Protein AF-A0A6P0TZ87-F1 (afdb_monomer)

Foldseek 3Di:
DDDDCVVVVVVVVCVVVVVVVVVLVVQQVVLVVLLVVLVVQDDPLDLVSLLSSLVSLPVQDPPHHCVVVSLVSLQVSLVRLLVSLVVCVVVVNLVVSLVSLVSNDPPHPCVVVSVVVNVVSVVVVVVVVVD

Solvent-accessible surface area (backbone atoms only — not comparable to full-atom values): 6981 Å² total; per-residue (Å²): 137,87,82,76,73,62,67,60,59,52,50,50,55,48,63,63,45,52,60,53,54,51,50,50,51,52,47,29,54,51,42,51,52,49,47,50,54,26,59,70,60,49,44,87,90,40,40,68,31,35,45,55,22,35,59,51,31,63,68,48,43,91,92,43,53,60,25,73,58,28,53,51,49,41,45,53,35,31,42,46,18,37,49,46,11,52,52,32,39,76,70,70,36,46,71,62,10,42,62,24,27,72,57,33,47,80,99,36,87,43,26,64,65,30,53,56,52,42,56,52,45,54,51,54,54,54,54,63,75,75,108

Radius of gyration: 23.46 Å; Cα contacts (8 Å, |Δi|>4): 129; chains: 1; bounding box: 72×30×62 Å

Sequence (131 aa):
MNVRPIYQEAQLAIAEWQPQVTQKKANKGFNEALLKAAKEKIKPALASSYIEAINDARKVLPGEPKYEEAQKLITEWSNTIFRIAKLRAKNNNLSEAILAGELVPDGTPAYGAAQEALADWKKQQQTKKKN

Structure (mmCIF, N/CA/C/O backbone):
data_AF-A0A6P0TZ87-F1
#
_entry.id   AF-A0A6P0TZ87-F1
#
loop_
_atom_site.group_PDB
_atom_site.id
_atom_site.type_symbol
_atom_site.label_atom_id
_atom_site.label_alt_id
_atom_site.label_comp_id
_atom_site.label_asym_id
_atom_site.label_entity_id
_atom_site.label_seq_id
_atom_site.pdbx_PDB_ins_code
_atom_site.Cartn_x
_atom_site.Cartn_y
_atom_site.Cartn_z
_atom_site.occupancy
_atom_site.B_iso_or_equiv
_atom_site.auth_seq_id
_atom_site.auth_comp_id
_atom_site.auth_asym_id
_atom_site.auth_atom_id
_atom_site.pdbx_PDB_model_num
ATOM 1 N N . MET A 1 1 ? -53.929 18.472 33.037 1.00 38.41 1 MET A N 1
ATOM 2 C CA . MET A 1 1 ? -52.640 18.841 32.410 1.00 38.41 1 MET A CA 1
ATOM 3 C C . MET A 1 1 ? -51.802 17.582 32.306 1.00 38.41 1 MET A C 1
ATOM 5 O O . MET A 1 1 ? -51.559 16.952 33.322 1.00 38.41 1 MET A O 1
ATOM 9 N N . ASN A 1 2 ? -51.490 17.158 31.084 1.00 43.53 2 ASN A N 1
ATOM 10 C CA . ASN A 1 2 ? -50.922 15.846 30.779 1.00 43.53 2 ASN A CA 1
ATOM 11 C C . ASN A 1 2 ? -49.399 15.998 30.608 1.00 43.53 2 ASN A C 1
ATOM 13 O O . ASN A 1 2 ? -48.944 16.521 29.590 1.00 43.53 2 ASN A O 1
ATOM 17 N N . VAL A 1 3 ? -48.623 15.637 31.633 1.00 51.94 3 VAL A N 1
ATOM 18 C CA . VAL A 1 3 ? -47.150 15.709 31.628 1.00 51.94 3 VAL A CA 1
ATOM 19 C C . VAL A 1 3 ? -46.617 14.458 30.931 1.00 51.94 3 VAL A C 1
ATOM 21 O O . VAL A 1 3 ? -46.734 13.353 31.450 1.00 51.94 3 VAL A O 1
ATOM 24 N N . ARG A 1 4 ? -46.105 14.620 29.707 1.00 56.19 4 ARG A N 1
ATOM 25 C CA . ARG A 1 4 ? -45.598 13.521 28.870 1.00 56.19 4 ARG A CA 1
ATOM 26 C C . ARG A 1 4 ? -44.334 12.893 29.499 1.00 56.19 4 ARG A C 1
ATOM 28 O O . ARG A 1 4 ? -43.492 13.643 29.991 1.00 56.19 4 ARG A O 1
ATOM 35 N N . PRO A 1 5 ? -44.160 11.558 29.480 1.00 55.69 5 PRO A N 1
ATOM 36 C CA . PRO A 1 5 ? -43.085 10.856 30.187 1.00 55.69 5 PRO A CA 1
ATOM 37 C C . PRO A 1 5 ? -41.770 10.838 29.381 1.00 55.69 5 PRO A C 1
ATOM 39 O O . PRO A 1 5 ? -41.299 9.795 28.947 1.00 55.69 5 PRO A O 1
ATOM 42 N N . ILE A 1 6 ? -41.129 11.997 29.212 1.00 61.97 6 ILE A N 1
ATOM 43 C CA . ILE A 1 6 ? -39.883 12.145 28.418 1.00 61.97 6 ILE A CA 1
ATOM 44 C C . ILE A 1 6 ? -38.674 11.437 29.081 1.00 61.97 6 ILE A C 1
ATOM 46 O O . ILE A 1 6 ? -37.656 11.158 28.450 1.00 61.97 6 ILE A O 1
ATOM 50 N N . TYR A 1 7 ? -38.773 11.117 30.376 1.00 59.81 7 TYR A N 1
ATOM 51 C CA . TYR A 1 7 ? -37.687 10.514 31.156 1.00 59.81 7 TYR A CA 1
ATOM 52 C C . TYR A 1 7 ? -37.412 9.047 30.785 1.00 59.81 7 TYR A C 1
ATOM 54 O O . TYR A 1 7 ? -36.266 8.605 30.857 1.00 59.81 7 TYR A O 1
ATOM 62 N N . GLN A 1 8 ? -38.436 8.291 30.376 1.00 62.28 8 GLN A N 1
ATOM 63 C CA . GLN A 1 8 ? -38.278 6.893 29.955 1.00 62.28 8 GLN A CA 1
ATOM 64 C C . GLN A 1 8 ? -37.669 6.801 28.550 1.00 62.28 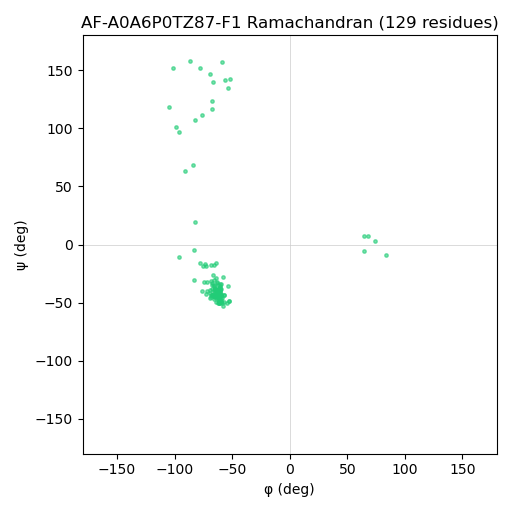8 GLN A C 1
ATOM 66 O O . GLN A 1 8 ? -36.762 6.004 28.324 1.00 62.28 8 GLN A O 1
ATOM 71 N N . GLU A 1 9 ? -38.094 7.678 27.638 1.00 65.81 9 GLU A N 1
ATOM 72 C CA . GLU A 1 9 ? -37.556 7.785 26.275 1.00 65.81 9 GLU A CA 1
ATOM 73 C C . GLU A 1 9 ? -36.067 8.178 26.284 1.00 65.81 9 GLU A C 1
ATOM 75 O O . GLU A 1 9 ? -35.257 7.582 25.574 1.00 65.81 9 GLU A O 1
ATOM 80 N N . ALA A 1 10 ? -35.673 9.114 27.155 1.00 68.94 10 ALA A N 1
ATOM 81 C CA . ALA A 1 10 ? -34.273 9.509 27.313 1.00 68.94 10 ALA A CA 1
ATOM 82 C C . ALA A 1 10 ? -33.386 8.378 27.869 1.00 68.94 10 ALA A C 1
ATOM 84 O O . ALA A 1 10 ? -32.252 8.202 27.422 1.00 68.94 10 ALA A O 1
ATOM 85 N N . GLN A 1 11 ? -33.887 7.588 28.826 1.00 68.00 11 GLN A N 1
ATOM 86 C CA . GLN A 1 11 ? -33.140 6.460 29.398 1.00 68.00 11 GLN A CA 1
ATOM 87 C C . GLN A 1 11 ? -32.928 5.323 28.393 1.00 68.00 11 GLN A C 1
ATOM 89 O O . GLN A 1 11 ? -31.837 4.753 28.354 1.00 68.00 11 GLN A O 1
ATOM 94 N N . LEU A 1 12 ? -33.929 5.031 27.557 1.00 71.75 12 LEU A N 1
ATOM 95 C CA . LEU A 1 12 ? -33.814 4.047 26.477 1.00 71.75 12 LEU A CA 1
ATOM 96 C C . LEU A 1 12 ? -32.771 4.485 25.441 1.00 71.75 12 LEU A C 1
ATOM 98 O O . LEU A 1 12 ? -31.881 3.709 25.105 1.00 71.75 12 LEU A O 1
ATOM 102 N N . ALA A 1 13 ? -32.794 5.756 25.028 1.00 73.25 13 ALA A N 1
ATOM 103 C CA . ALA A 1 13 ? -31.811 6.297 24.090 1.00 73.25 13 ALA A CA 1
ATOM 104 C C . ALA A 1 13 ? -30.367 6.224 24.627 1.00 73.25 13 ALA A C 1
ATOM 106 O O . ALA A 1 13 ? -29.439 5.900 23.884 1.00 73.25 13 ALA A O 1
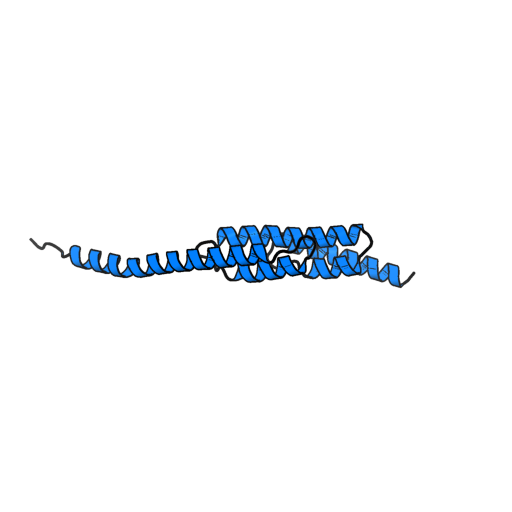ATOM 107 N N . ILE A 1 14 ? -30.161 6.483 25.926 1.00 69.81 14 ILE A N 1
ATOM 108 C CA . ILE A 1 14 ? -28.845 6.333 26.565 1.00 69.81 14 ILE A CA 1
ATOM 109 C C . ILE A 1 14 ? -28.432 4.855 26.580 1.00 69.81 14 ILE A C 1
ATOM 111 O O . ILE A 1 14 ? -27.308 4.544 26.186 1.00 69.81 14 ILE A O 1
ATOM 115 N N . ALA A 1 15 ? -29.322 3.944 26.982 1.00 72.69 15 ALA A N 1
ATOM 116 C CA . ALA A 1 15 ? -29.041 2.508 27.022 1.00 72.69 15 ALA A CA 1
ATOM 117 C C . ALA A 1 15 ? -28.699 1.927 25.637 1.00 72.69 15 ALA A C 1
ATOM 119 O O . ALA A 1 15 ? -27.830 1.063 25.545 1.00 72.69 15 ALA A O 1
ATOM 120 N N . GLU A 1 16 ? -29.306 2.436 24.562 1.00 71.75 16 GLU A N 1
ATOM 121 C CA . GLU A 1 16 ? -29.009 2.031 23.181 1.00 71.75 16 GLU A CA 1
ATOM 122 C C . GLU A 1 16 ? -27.680 2.592 22.650 1.00 71.75 16 GLU A C 1
ATOM 124 O O . GLU A 1 16 ? -26.995 1.933 21.860 1.00 71.75 16 GLU A O 1
ATOM 129 N N . TRP A 1 17 ? -27.270 3.788 23.086 1.00 75.12 17 TRP A N 1
ATOM 130 C CA . TRP A 1 17 ? -26.011 4.406 22.650 1.00 75.12 17 TRP A CA 1
ATOM 131 C C . TRP A 1 17 ? -24.776 3.924 23.430 1.00 75.12 17 TRP A C 1
ATOM 133 O O . TRP A 1 17 ? -23.687 3.845 22.858 1.00 75.12 17 TRP A O 1
ATOM 143 N N . GLN A 1 18 ? -24.910 3.559 24.710 1.00 75.94 18 GLN A N 1
ATOM 144 C CA . GLN A 1 18 ? -23.810 3.035 25.543 1.00 75.94 18 GLN A CA 1
ATOM 145 C C . GLN A 1 18 ? -23.042 1.842 24.925 1.00 75.94 18 GLN A C 1
ATOM 147 O O . GLN A 1 18 ? -21.801 1.895 24.874 1.00 75.94 18 GLN A O 1
ATOM 152 N N . PRO A 1 19 ? -23.701 0.782 24.406 1.00 77.75 19 PRO A N 1
ATOM 153 C CA . PRO A 1 19 ? -22.998 -0.323 23.763 1.00 77.75 19 PRO A CA 1
ATOM 154 C C . PRO A 1 19 ? -22.309 0.125 22.472 1.00 77.75 19 PRO A C 1
ATOM 156 O O . PRO A 1 19 ? -21.187 -0.302 22.215 1.00 77.75 19 PRO A O 1
ATOM 159 N N . GLN A 1 20 ? -22.905 1.042 21.702 1.00 70.56 20 GLN A N 1
ATOM 160 C CA . GLN A 1 20 ? -22.301 1.562 20.470 1.00 70.56 20 GLN A CA 1
ATOM 161 C C . GLN A 1 20 ? -21.013 2.345 20.749 1.00 70.56 20 GLN A C 1
ATOM 163 O O . GLN A 1 20 ? -20.032 2.209 20.019 1.00 70.56 20 GLN A O 1
ATOM 168 N N . VAL A 1 21 ? -20.976 3.139 21.823 1.00 77.88 21 VAL A N 1
ATOM 169 C CA . VAL A 1 21 ? -19.769 3.875 22.234 1.00 77.88 21 VAL A CA 1
ATOM 170 C C . VAL A 1 21 ? -18.670 2.913 22.685 1.00 77.88 21 VAL A C 1
ATOM 172 O O . VAL A 1 21 ? -17.511 3.089 22.305 1.00 77.88 21 VAL A O 1
ATOM 175 N N . THR A 1 22 ? -19.016 1.884 23.461 1.00 77.75 22 THR A N 1
ATOM 176 C CA . THR A 1 22 ? -18.053 0.869 23.920 1.00 77.75 22 THR A CA 1
ATOM 177 C C . THR A 1 22 ? -17.505 0.051 22.753 1.00 77.75 22 THR A C 1
ATOM 179 O O . THR A 1 22 ? -16.290 -0.104 22.640 1.00 77.75 22 THR A O 1
ATOM 182 N N . GLN A 1 23 ? -18.370 -0.378 21.830 1.00 77.88 23 GLN A N 1
ATOM 183 C CA . GLN A 1 23 ? -17.968 -1.073 20.607 1.00 77.88 23 GLN A CA 1
ATOM 184 C C . GLN A 1 23 ? -17.075 -0.194 19.729 1.00 77.88 23 GLN A C 1
ATOM 186 O O . GLN A 1 23 ? -15.994 -0.621 19.343 1.00 77.88 23 GLN A O 1
ATOM 191 N N . LYS A 1 24 ? -17.435 1.074 19.487 1.00 79.19 24 LYS A N 1
ATOM 192 C CA . LYS A 1 24 ? -16.574 2.003 18.735 1.00 79.19 24 LYS A CA 1
ATOM 193 C C . LYS A 1 24 ? -15.214 2.208 19.405 1.00 79.19 24 LYS A C 1
ATOM 195 O O . LYS A 1 24 ? -14.207 2.291 18.710 1.00 79.19 24 LYS A O 1
ATOM 200 N N . LYS A 1 25 ? -15.142 2.278 20.738 1.00 80.06 25 LYS A N 1
ATOM 201 C CA . LYS A 1 25 ? -13.859 2.366 21.460 1.00 80.06 25 LYS A CA 1
ATOM 202 C C . LYS A 1 25 ? -13.029 1.089 21.311 1.00 80.06 25 LYS A C 1
ATOM 204 O O . LYS A 1 25 ? -11.833 1.192 21.050 1.00 80.06 25 LYS A O 1
ATOM 209 N N . ALA A 1 26 ? -13.651 -0.084 21.428 1.00 82.50 26 ALA A N 1
ATOM 210 C CA . ALA A 1 26 ? -12.987 -1.369 21.218 1.00 82.50 26 ALA A CA 1
ATOM 211 C C . ALA A 1 26 ? -12.469 -1.502 19.777 1.00 82.50 26 ALA A C 1
ATOM 213 O O . ALA A 1 26 ? -11.287 -1.777 19.580 1.00 82.50 26 ALA A O 1
ATOM 214 N N . ASN A 1 27 ? -13.304 -1.184 18.783 1.00 87.31 27 ASN A N 1
ATOM 215 C CA . ASN A 1 27 ? -12.932 -1.184 17.367 1.00 87.31 27 ASN A CA 1
ATOM 216 C C . ASN A 1 27 ? -11.798 -0.193 17.098 1.00 87.31 27 ASN A C 1
ATOM 218 O O . ASN A 1 27 ? -10.877 -0.502 16.355 1.00 87.31 27 ASN A O 1
ATOM 222 N N . LYS A 1 28 ? -11.800 0.978 17.750 1.00 90.50 28 LYS A N 1
ATOM 223 C CA . LYS A 1 28 ? -10.683 1.926 17.664 1.00 90.50 28 LYS A CA 1
ATOM 224 C C . LYS A 1 28 ? -9.379 1.323 18.174 1.00 90.50 28 LYS A C 1
ATOM 226 O O . LYS A 1 28 ? -8.390 1.404 17.458 1.00 90.50 28 LYS A O 1
ATOM 231 N N . GLY A 1 29 ? -9.371 0.732 19.368 1.00 90.56 29 GLY A N 1
ATOM 232 C CA . GLY A 1 29 ? -8.165 0.111 19.926 1.00 90.56 29 GLY A CA 1
ATOM 233 C C . GLY A 1 29 ? -7.667 -1.061 19.077 1.00 90.56 29 GLY A C 1
ATOM 234 O O . GLY A 1 29 ? -6.472 -1.173 18.813 1.00 90.56 29 GLY A O 1
ATOM 235 N N . PHE A 1 30 ? -8.590 -1.889 18.581 1.00 93.75 30 PHE A N 1
ATOM 236 C CA . PHE A 1 30 ? -8.279 -2.980 17.662 1.00 93.75 30 PHE A CA 1
ATOM 237 C C . PHE A 1 30 ? -7.674 -2.466 16.349 1.00 93.75 30 PHE A C 1
ATOM 239 O O . PHE A 1 30 ? -6.596 -2.909 15.958 1.00 93.75 30 PHE A O 1
ATOM 246 N N . ASN A 1 31 ? -8.308 -1.480 15.708 1.00 96.12 31 ASN A N 1
ATOM 247 C CA . ASN A 1 31 ? -7.829 -0.902 14.454 1.00 96.12 31 ASN A CA 1
ATOM 248 C C . ASN A 1 31 ? -6.486 -0.179 14.642 1.00 96.12 31 ASN A C 1
ATOM 250 O O . ASN A 1 31 ? -5.608 -0.282 13.791 1.00 96.12 31 ASN A O 1
ATOM 254 N N . GLU A 1 32 ? -6.268 0.500 15.773 1.00 95.31 32 GLU A N 1
ATOM 255 C CA . GLU A 1 32 ? -4.963 1.077 16.127 1.00 95.31 32 GLU A CA 1
ATOM 256 C C . GLU A 1 32 ? -3.871 0.007 16.234 1.00 95.31 32 GLU A C 1
ATOM 258 O O . GLU A 1 32 ? -2.799 0.164 15.644 1.00 95.31 32 GLU A O 1
ATOM 263 N N . ALA A 1 33 ? -4.142 -1.090 16.946 1.00 95.19 33 ALA A N 1
ATOM 264 C CA . ALA A 1 33 ? -3.203 -2.200 17.084 1.00 95.19 33 ALA A CA 1
ATOM 265 C C . ALA A 1 33 ? -2.917 -2.877 15.735 1.00 95.19 33 ALA A C 1
ATOM 267 O O . ALA A 1 33 ? -1.762 -3.176 15.431 1.00 95.19 33 ALA A O 1
ATOM 268 N N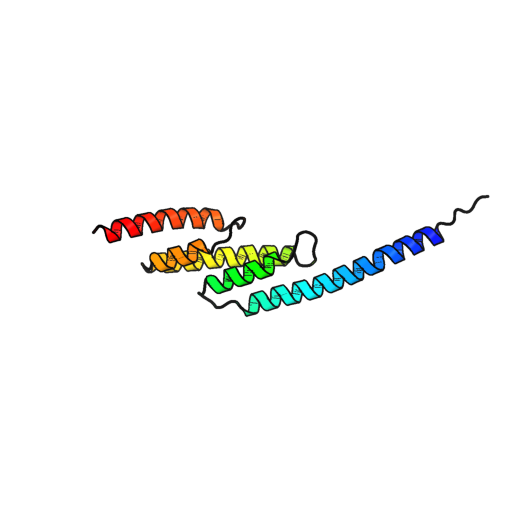 . LEU A 1 34 ? -3.945 -3.050 14.901 1.00 95.56 34 LEU A N 1
ATOM 269 C CA . LEU A 1 34 ? -3.822 -3.606 13.558 1.00 95.56 34 LEU A CA 1
ATOM 270 C C . LEU A 1 34 ? -2.923 -2.742 12.667 1.00 95.56 34 LEU A C 1
ATOM 272 O O . LEU A 1 34 ? -1.978 -3.255 12.069 1.00 95.56 34 LEU A O 1
ATOM 276 N N . LEU A 1 35 ? -3.164 -1.427 12.611 1.00 97.44 35 LEU A N 1
ATOM 277 C CA . LEU A 1 35 ? -2.342 -0.509 11.816 1.00 97.44 35 LEU A CA 1
ATOM 278 C C . LEU A 1 35 ? -0.906 -0.416 12.347 1.00 97.44 35 LEU A C 1
ATOM 280 O O . LEU A 1 35 ? 0.030 -0.283 11.559 1.00 97.44 35 LEU A O 1
ATOM 284 N N . LYS A 1 36 ? -0.708 -0.505 13.667 1.00 97.88 36 LYS A N 1
ATOM 285 C CA . LYS A 1 36 ? 0.628 -0.560 14.271 1.00 97.88 36 LYS A CA 1
ATOM 286 C C . LYS A 1 36 ? 1.373 -1.831 13.855 1.00 97.88 36 LYS A C 1
ATOM 288 O O . LYS A 1 36 ? 2.494 -1.736 13.364 1.00 97.88 36 LYS A O 1
ATOM 293 N N . ALA A 1 37 ? 0.738 -2.994 13.978 1.00 95.12 37 ALA A N 1
ATOM 294 C CA . ALA A 1 37 ? 1.325 -4.267 13.570 1.00 95.12 37 ALA A CA 1
ATOM 295 C C . ALA A 1 37 ? 1.634 -4.296 12.063 1.00 95.12 37 ALA A C 1
ATOM 297 O O . ALA A 1 37 ? 2.683 -4.791 11.658 1.00 95.12 37 ALA A O 1
ATOM 298 N N . ALA A 1 38 ? 0.762 -3.717 11.231 1.00 96.69 38 ALA A N 1
ATOM 299 C CA . ALA A 1 38 ? 1.006 -3.570 9.798 1.00 96.69 38 ALA A CA 1
ATOM 300 C C . ALA A 1 38 ? 2.273 -2.740 9.517 1.00 96.69 38 ALA A C 1
ATOM 302 O O . ALA A 1 38 ? 3.107 -3.154 8.716 1.00 96.69 38 ALA A O 1
ATOM 303 N N . LYS A 1 39 ? 2.463 -1.613 10.223 1.00 97.06 39 LYS A N 1
ATOM 304 C CA . LYS A 1 39 ? 3.673 -0.774 10.119 1.00 97.06 39 LYS A CA 1
ATOM 305 C C . LYS A 1 39 ? 4.941 -1.535 10.526 1.00 97.06 39 LYS A C 1
ATOM 307 O O . LYS A 1 39 ? 5.954 -1.421 9.846 1.00 97.06 39 LYS A O 1
ATOM 312 N N . GLU A 1 40 ? 4.890 -2.319 11.602 1.00 96.31 40 GLU A N 1
ATOM 313 C CA . GLU A 1 40 ? 6.044 -3.073 12.125 1.00 96.31 40 GLU A CA 1
ATOM 314 C C . GLU A 1 40 ? 6.530 -4.185 11.175 1.00 96.31 40 GLU A C 1
ATOM 316 O O . GLU A 1 40 ? 7.712 -4.525 11.177 1.00 96.31 40 GLU A O 1
ATOM 321 N N . LYS A 1 41 ? 5.651 -4.727 10.321 1.00 92.31 41 LYS A N 1
ATOM 322 C CA . LYS A 1 41 ? 6.013 -5.743 9.314 1.00 92.31 41 LYS A CA 1
ATOM 323 C C . LYS A 1 41 ? 6.803 -5.179 8.131 1.00 92.31 41 LYS A C 1
ATOM 325 O O . LYS A 1 41 ? 7.402 -5.950 7.377 1.00 92.31 41 LYS A O 1
ATOM 330 N N . ILE A 1 42 ? 6.791 -3.859 7.937 1.00 97.56 42 ILE A N 1
ATOM 331 C CA . ILE A 1 42 ? 7.385 -3.229 6.759 1.00 97.56 42 ILE A CA 1
ATOM 332 C C . ILE A 1 42 ? 8.901 -3.391 6.787 1.00 97.56 42 ILE A C 1
ATOM 334 O O . ILE A 1 42 ? 9.595 -2.939 7.696 1.00 97.56 42 ILE A O 1
ATOM 338 N N . LYS A 1 43 ? 9.420 -3.983 5.714 1.00 97.00 43 LYS A N 1
ATOM 339 C CA . LYS A 1 43 ? 10.848 -4.079 5.438 1.00 97.00 43 LYS A CA 1
ATOM 340 C C . LYS A 1 43 ? 11.181 -3.081 4.329 1.00 97.00 43 LYS A C 1
ATOM 342 O O . LYS A 1 43 ? 10.662 -3.218 3.215 1.00 97.00 43 LYS A O 1
ATOM 347 N N . PRO A 1 44 ? 12.040 -2.077 4.588 1.00 93.75 44 PRO A N 1
ATOM 348 C CA . PRO A 1 44 ? 12.435 -1.116 3.566 1.00 93.75 44 PRO A CA 1
ATOM 349 C C . PRO A 1 44 ? 12.936 -1.813 2.296 1.00 93.75 44 PRO A C 1
ATOM 351 O O . PRO A 1 44 ? 13.591 -2.850 2.364 1.00 93.75 44 PRO A O 1
ATOM 354 N N . ALA A 1 45 ? 12.613 -1.246 1.133 1.00 92.44 45 ALA A N 1
ATOM 355 C CA . ALA A 1 45 ? 12.929 -1.785 -0.198 1.00 92.44 45 ALA A CA 1
ATOM 356 C C . ALA A 1 45 ? 12.264 -3.128 -0.584 1.00 92.44 45 ALA A C 1
ATOM 358 O O . ALA A 1 45 ? 12.355 -3.528 -1.752 1.00 92.44 45 ALA A O 1
ATOM 359 N N . LEU A 1 46 ? 11.541 -3.794 0.324 1.00 96.25 46 LEU A N 1
ATOM 360 C CA . LEU A 1 46 ? 10.789 -5.010 0.023 1.00 96.25 46 LEU A CA 1
ATOM 361 C C . LEU A 1 46 ? 9.324 -4.682 -0.277 1.00 96.25 46 LEU A C 1
ATOM 363 O O . LEU A 1 46 ? 8.504 -4.571 0.634 1.00 96.25 46 LEU A O 1
ATOM 367 N N . ALA A 1 47 ? 8.987 -4.575 -1.564 1.00 96.38 47 ALA A N 1
ATOM 368 C CA . ALA A 1 47 ? 7.632 -4.268 -2.033 1.00 96.38 47 ALA A CA 1
ATOM 369 C C . ALA A 1 47 ? 6.553 -5.214 -1.459 1.00 96.38 47 ALA A C 1
ATOM 371 O O . ALA A 1 47 ? 5.470 -4.746 -1.112 1.00 96.38 47 ALA A O 1
ATOM 372 N N . SER A 1 48 ? 6.862 -6.507 -1.271 1.00 97.06 48 SER A N 1
ATOM 373 C CA . SER A 1 48 ? 5.920 -7.481 -0.697 1.00 97.06 48 SER A CA 1
ATOM 374 C C . SER A 1 48 ? 5.486 -7.133 0.733 1.00 97.06 48 SER A C 1
ATOM 376 O O . SER A 1 48 ? 4.311 -7.248 1.063 1.00 97.06 48 SER A O 1
ATOM 378 N N . SER A 1 49 ? 6.391 -6.596 1.558 1.00 98.00 49 SER A N 1
ATOM 379 C CA . SER A 1 49 ? 6.043 -6.199 2.931 1.00 98.00 49 SER A CA 1
ATOM 380 C C . SER A 1 49 ? 5.045 -5.037 2.984 1.00 98.00 49 SER A C 1
ATOM 382 O O . SER A 1 49 ? 4.217 -4.968 3.889 1.00 98.00 49 SER A O 1
ATOM 384 N N . TYR A 1 50 ? 5.075 -4.147 1.986 1.00 98.38 50 TYR A N 1
ATOM 385 C CA . TYR A 1 50 ? 4.117 -3.050 1.881 1.00 98.38 50 TYR A CA 1
ATOM 386 C C . TYR A 1 50 ? 2.734 -3.546 1.455 1.00 98.38 50 TYR A C 1
ATOM 388 O O . TYR A 1 50 ? 1.749 -3.101 2.033 1.00 98.38 50 TYR A O 1
ATOM 396 N N . ILE A 1 51 ? 2.623 -4.472 0.491 1.00 97.75 51 ILE A N 1
ATOM 397 C CA . ILE A 1 51 ? 1.308 -5.020 0.100 1.00 97.75 51 ILE A CA 1
ATOM 398 C C . ILE A 1 51 ? 0.699 -5.871 1.224 1.00 97.75 51 ILE A C 1
ATOM 400 O O . ILE A 1 51 ? -0.505 -5.799 1.452 1.00 97.75 51 ILE A O 1
ATOM 404 N N . GLU A 1 52 ? 1.512 -6.594 1.999 1.00 97.69 52 GLU A N 1
ATOM 405 C CA . GLU A 1 52 ? 1.049 -7.270 3.218 1.00 97.69 52 GLU A CA 1
ATOM 406 C C . GLU A 1 52 ? 0.472 -6.273 4.236 1.00 97.69 52 GLU A C 1
ATOM 408 O O . GLU A 1 52 ? -0.637 -6.472 4.735 1.00 97.69 52 GLU A O 1
ATOM 413 N N . ALA A 1 53 ? 1.173 -5.162 4.488 1.00 97.50 53 ALA A N 1
ATOM 414 C CA . ALA A 1 53 ? 0.686 -4.102 5.368 1.00 97.50 53 ALA A CA 1
ATOM 415 C C . ALA A 1 53 ? -0.602 -3.444 4.833 1.00 97.50 53 ALA A C 1
ATOM 417 O O . ALA A 1 53 ? -1.534 -3.195 5.600 1.00 97.50 53 ALA A O 1
ATOM 418 N N . ILE A 1 54 ? -0.701 -3.214 3.518 1.00 98.19 54 ILE A N 1
ATOM 419 C CA . ILE A 1 54 ? -1.914 -2.701 2.858 1.00 98.19 54 ILE A CA 1
ATOM 420 C C . ILE A 1 54 ? -3.093 -3.652 3.069 1.00 98.19 54 ILE A C 1
ATOM 422 O O . ILE A 1 54 ? -4.190 -3.193 3.381 1.00 98.19 54 ILE A O 1
ATOM 426 N N . ASN A 1 55 ? -2.880 -4.960 2.929 1.00 97.50 55 ASN A N 1
ATOM 427 C CA . ASN A 1 55 ? -3.928 -5.957 3.136 1.00 97.50 55 ASN A CA 1
ATOM 428 C C . ASN A 1 55 ? -4.446 -5.952 4.579 1.00 97.50 55 ASN A C 1
ATOM 430 O O . ASN A 1 55 ? -5.642 -6.137 4.797 1.00 97.50 55 ASN A O 1
ATOM 434 N N . ASP A 1 56 ? -3.579 -5.692 5.560 1.00 96.62 56 ASP A N 1
ATOM 435 C CA . ASP A 1 56 ? -4.000 -5.485 6.946 1.00 96.62 56 ASP A CA 1
ATOM 436 C C . ASP A 1 56 ? -4.768 -4.166 7.119 1.00 96.62 56 ASP A C 1
ATOM 438 O O . ASP A 1 56 ? -5.845 -4.166 7.710 1.00 96.62 56 ASP A O 1
ATOM 442 N N . ALA A 1 57 ? -4.287 -3.055 6.555 1.00 97.44 57 ALA A N 1
ATOM 443 C CA . ALA A 1 57 ? -4.974 -1.763 6.643 1.00 97.44 57 ALA A CA 1
ATOM 444 C C . ALA A 1 57 ? -6.355 -1.760 5.962 1.00 97.44 57 ALA A C 1
ATOM 446 O O . ALA A 1 57 ? -7.276 -1.115 6.458 1.00 97.44 57 ALA A O 1
ATOM 447 N N . ARG A 1 58 ? -6.535 -2.521 4.874 1.00 97.44 58 ARG A N 1
ATOM 448 C CA . ARG A 1 58 ? -7.821 -2.684 4.168 1.00 97.44 58 ARG A CA 1
ATOM 449 C C . ARG A 1 58 ? -8.909 -3.362 5.007 1.00 97.44 58 ARG A C 1
ATOM 451 O O . ARG A 1 58 ? -10.076 -3.277 4.641 1.00 97.44 58 ARG A O 1
ATOM 458 N N . LYS A 1 59 ? -8.553 -4.020 6.115 1.00 96.38 59 LYS A N 1
ATOM 459 C CA . LYS A 1 59 ? -9.533 -4.610 7.044 1.00 96.38 59 LYS A CA 1
ATOM 460 C C . LYS A 1 59 ? -10.267 -3.552 7.865 1.00 96.38 59 LYS A C 1
ATOM 462 O O . LYS A 1 59 ? -11.320 -3.864 8.403 1.00 96.38 59 LYS A O 1
ATOM 467 N N . VAL A 1 60 ? -9.727 -2.334 7.959 1.00 95.62 60 VAL A N 1
ATOM 468 C CA . VAL A 1 60 ? -10.432 -1.204 8.567 1.00 95.62 60 VAL A CA 1
ATOM 469 C C . VAL A 1 60 ? -11.469 -0.706 7.566 1.00 95.62 60 VAL A C 1
ATOM 471 O O . VAL A 1 60 ? -11.114 -0.169 6.514 1.00 95.62 60 VAL A O 1
ATOM 474 N N . LEU A 1 61 ? -12.746 -0.905 7.876 1.00 94.44 61 LEU A N 1
ATOM 475 C CA . LEU A 1 61 ? -13.847 -0.645 6.949 1.00 94.44 61 LEU A CA 1
ATOM 476 C C . LEU A 1 61 ? -14.332 0.815 7.008 1.00 94.44 61 LEU A C 1
ATOM 478 O O . LEU A 1 61 ? -14.132 1.504 8.015 1.00 94.44 61 LEU A O 1
ATOM 482 N N . PRO A 1 62 ? -14.989 1.323 5.946 1.00 94.12 62 PRO A N 1
ATOM 483 C CA . PRO A 1 62 ? -15.587 2.655 5.961 1.00 94.12 62 PRO A CA 1
ATOM 484 C C . PRO A 1 62 ? -16.534 2.847 7.151 1.00 94.12 62 PRO A C 1
ATOM 486 O O . PRO A 1 62 ? -17.365 1.992 7.448 1.00 94.12 62 PRO A O 1
ATOM 489 N N . GLY A 1 63 ? -16.414 3.986 7.832 1.00 90.25 63 GLY A N 1
ATOM 490 C CA . GLY A 1 63 ? -17.201 4.293 9.032 1.00 90.25 63 GLY A CA 1
ATOM 491 C C . GLY A 1 63 ? -16.633 3.714 10.333 1.00 90.25 63 GLY A C 1
ATOM 492 O O . GLY A 1 63 ? -17.085 4.103 11.415 1.00 90.25 63 GLY A O 1
ATOM 493 N N . GLU A 1 64 ? -15.613 2.855 10.266 1.00 92.38 64 GLU A N 1
ATOM 494 C CA . GLU A 1 64 ? -14.893 2.413 11.452 1.00 92.38 64 GLU A CA 1
ATOM 495 C C . GLU A 1 64 ? -13.895 3.469 11.943 1.00 92.38 64 GLU A C 1
ATOM 497 O O . GLU A 1 64 ? -13.332 4.252 11.164 1.00 92.38 64 GLU A O 1
ATOM 502 N N . PRO A 1 65 ? -13.605 3.493 13.253 1.00 94.62 65 PRO A N 1
ATOM 503 C CA . PRO A 1 65 ? -12.508 4.298 13.758 1.00 94.62 65 PRO A CA 1
ATOM 504 C C . PRO A 1 65 ? -11.201 3.915 13.054 1.00 94.62 65 PRO A C 1
ATOM 506 O O . PRO A 1 65 ? -10.940 2.735 12.840 1.00 94.62 65 PRO A O 1
ATOM 509 N N . LYS A 1 66 ? -10.360 4.914 12.757 1.00 96.88 66 LYS A N 1
ATOM 510 C CA . LYS A 1 66 ? -9.067 4.778 12.050 1.00 96.88 66 LYS A CA 1
ATOM 511 C C . LYS A 1 66 ? -9.141 4.507 10.552 1.00 96.88 66 LYS A C 1
ATOM 513 O O . LYS A 1 66 ? -8.083 4.438 9.935 1.00 96.88 66 LYS A O 1
ATOM 518 N N . TYR A 1 67 ? -10.328 4.473 9.951 1.00 97.12 67 TYR A N 1
ATOM 519 C CA . TYR A 1 67 ? -10.464 4.324 8.501 1.00 97.12 67 TYR A CA 1
ATOM 520 C C . TYR A 1 67 ? -9.642 5.354 7.711 1.00 97.12 67 TYR A C 1
ATOM 522 O O . TYR A 1 67 ? -8.841 4.988 6.859 1.00 97.12 67 TYR A O 1
ATOM 530 N N . GLU A 1 68 ? -9.743 6.637 8.062 1.00 97.94 68 GLU A N 1
ATOM 531 C CA . GLU A 1 68 ? -8.967 7.706 7.411 1.00 97.94 68 GLU A CA 1
ATOM 532 C C . GLU A 1 68 ? -7.448 7.527 7.558 1.00 97.94 68 GLU A C 1
ATOM 534 O O . GLU A 1 68 ? -6.678 7.840 6.651 1.00 97.94 68 GLU A O 1
ATOM 539 N N . GLU A 1 69 ? -6.989 7.012 8.704 1.00 97.81 69 GLU A N 1
ATOM 540 C CA . GLU A 1 69 ? -5.571 6.696 8.901 1.00 97.81 69 GLU A CA 1
ATOM 541 C C . GLU A 1 69 ? -5.158 5.515 8.014 1.00 97.81 69 GLU A C 1
ATOM 543 O O . GLU A 1 69 ? -4.128 5.586 7.345 1.00 97.81 69 GLU A O 1
ATOM 548 N N . ALA A 1 70 ? -5.985 4.470 7.946 1.00 98.31 70 ALA A N 1
ATOM 549 C CA . ALA A 1 70 ? -5.761 3.321 7.079 1.00 98.31 70 ALA A CA 1
ATOM 550 C C . ALA A 1 70 ? -5.666 3.735 5.601 1.00 98.31 70 ALA A C 1
ATOM 552 O O . ALA A 1 70 ? -4.719 3.343 4.926 1.00 98.31 70 ALA A O 1
ATOM 553 N N . GLN A 1 71 ? -6.568 4.591 5.108 1.00 98.50 71 GLN A N 1
ATOM 554 C CA . GLN A 1 71 ? -6.546 5.071 3.719 1.00 98.50 71 GLN A CA 1
ATOM 555 C C . GLN A 1 71 ? -5.290 5.889 3.386 1.00 98.50 71 GLN A C 1
ATOM 557 O O . GLN A 1 71 ? -4.701 5.725 2.311 1.00 98.50 71 GLN A O 1
ATOM 562 N N . LYS A 1 72 ? -4.822 6.727 4.323 1.00 98.56 72 LYS A N 1
ATOM 563 C CA . LYS A 1 72 ? -3.548 7.451 4.174 1.00 98.56 72 LYS A CA 1
ATOM 564 C C . LYS A 1 72 ? -2.370 6.488 4.049 1.00 98.56 72 LYS A C 1
ATOM 566 O O . LYS A 1 72 ? -1.559 6.643 3.139 1.00 98.56 72 LYS A O 1
ATOM 571 N N . LEU A 1 73 ? -2.314 5.467 4.905 1.00 98.50 73 LEU A N 1
ATOM 572 C CA . LEU A 1 73 ? -1.260 4.450 4.865 1.00 98.50 73 LEU A CA 1
ATOM 573 C C . LEU A 1 73 ? -1.312 3.625 3.576 1.00 98.50 73 LEU A C 1
ATOM 575 O O . LEU A 1 73 ? -0.283 3.428 2.940 1.00 98.50 73 LEU A O 1
ATOM 579 N N . ILE A 1 74 ? -2.502 3.212 3.131 1.00 98.69 74 ILE A N 1
ATOM 580 C CA . ILE A 1 74 ? 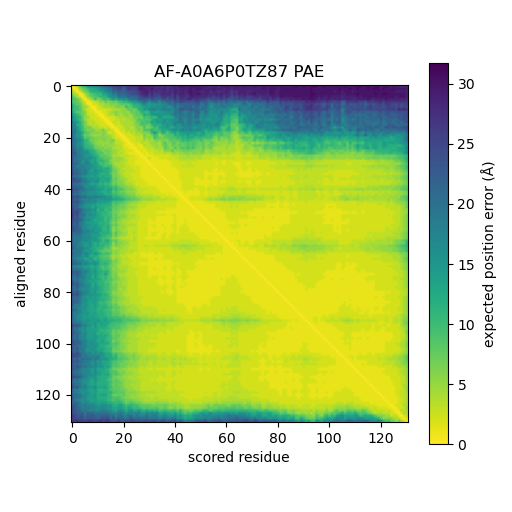-2.689 2.499 1.858 1.00 98.69 74 ILE A CA 1
ATOM 581 C C . ILE A 1 74 ? -2.153 3.334 0.687 1.00 98.69 74 ILE A C 1
ATOM 583 O O . ILE A 1 74 ? -1.444 2.819 -0.184 1.00 98.69 74 ILE A O 1
ATOM 587 N N . THR A 1 75 ? -2.437 4.636 0.682 1.00 98.69 75 THR A N 1
ATOM 588 C CA . THR A 1 75 ? -1.930 5.569 -0.332 1.00 98.69 75 THR A CA 1
ATOM 589 C C . THR A 1 75 ? -0.406 5.705 -0.269 1.00 98.69 75 THR A C 1
ATOM 591 O O . THR A 1 75 ? 0.273 5.650 -1.292 1.00 98.69 75 THR A O 1
ATOM 594 N N . GLU A 1 76 ? 0.170 5.853 0.920 1.00 98.62 76 GLU A N 1
ATOM 595 C CA . GLU A 1 76 ? 1.620 5.978 1.098 1.00 98.62 76 GLU A CA 1
ATOM 596 C C . GLU A 1 76 ? 2.376 4.705 0.683 1.00 98.62 76 GLU A C 1
ATOM 598 O O . GLU A 1 76 ? 3.390 4.753 -0.026 1.00 98.62 76 GLU A O 1
ATOM 603 N N . TRP A 1 77 ? 1.878 3.546 1.105 1.00 98.62 77 TRP A N 1
ATOM 604 C CA . TRP A 1 77 ? 2.513 2.260 0.855 1.00 98.62 77 TRP A CA 1
ATOM 605 C C . TRP A 1 77 ? 2.400 1.847 -0.609 1.00 98.62 77 TRP A C 1
ATOM 607 O O . TRP A 1 77 ? 3.398 1.409 -1.177 1.00 98.62 77 TRP A O 1
ATOM 617 N N . SER A 1 78 ? 1.257 2.077 -1.263 1.00 98.69 78 SER A N 1
ATOM 618 C CA . SER A 1 78 ? 1.111 1.846 -2.711 1.00 98.69 78 SER A CA 1
ATOM 619 C C . SER A 1 78 ? 2.063 2.721 -3.535 1.00 98.69 78 SER A C 1
ATOM 621 O O . SER A 1 78 ? 2.751 2.220 -4.429 1.00 98.69 78 SER A O 1
ATOM 623 N N . ASN A 1 79 ? 2.212 4.000 -3.173 1.00 98.69 79 ASN A N 1
ATOM 624 C CA . ASN A 1 79 ? 3.221 4.883 -3.765 1.00 98.69 79 ASN A CA 1
ATOM 625 C C . ASN A 1 79 ? 4.651 4.369 -3.536 1.00 98.69 79 ASN A C 1
ATOM 627 O O . ASN A 1 79 ? 5.506 4.458 -4.422 1.00 98.69 79 ASN A O 1
ATOM 631 N N . THR A 1 80 ? 4.931 3.808 -2.357 1.00 98.69 80 THR A N 1
ATOM 632 C CA . THR A 1 80 ? 6.253 3.257 -2.038 1.00 98.69 80 THR A CA 1
ATOM 633 C C . THR A 1 80 ? 6.564 1.990 -2.830 1.00 98.69 80 THR A C 1
ATOM 635 O O . THR A 1 80 ? 7.673 1.886 -3.358 1.00 98.69 80 THR A O 1
ATOM 638 N N . ILE A 1 81 ? 5.600 1.079 -2.994 1.00 98.75 81 ILE A N 1
ATOM 639 C CA . ILE A 1 81 ? 5.723 -0.091 -3.878 1.00 98.75 81 ILE A CA 1
ATOM 640 C C . ILE A 1 81 ? 6.099 0.367 -5.287 1.00 98.75 81 ILE A C 1
ATOM 642 O O . ILE A 1 81 ? 7.103 -0.087 -5.845 1.00 98.75 81 ILE A O 1
ATOM 646 N N . PHE A 1 82 ? 5.363 1.339 -5.833 1.00 98.75 82 PHE A N 1
ATOM 647 C CA . PHE A 1 82 ? 5.653 1.844 -7.169 1.00 98.75 82 PHE A CA 1
ATOM 648 C C . PHE A 1 82 ? 7.034 2.515 -7.251 1.00 98.75 82 PHE A C 1
ATOM 650 O O . PHE A 1 82 ? 7.780 2.310 -8.209 1.00 98.75 82 PHE A O 1
ATOM 657 N N . ARG A 1 83 ? 7.447 3.268 -6.225 1.00 98.75 83 ARG A N 1
ATOM 658 C CA . ARG A 1 83 ? 8.797 3.852 -6.151 1.00 98.75 83 ARG A CA 1
ATOM 659 C C . ARG A 1 83 ? 9.893 2.783 -6.173 1.00 98.75 83 ARG A C 1
ATOM 661 O O . ARG A 1 83 ? 10.883 2.969 -6.882 1.00 98.75 83 ARG A O 1
ATOM 668 N N . ILE A 1 84 ? 9.719 1.682 -5.440 1.00 98.56 84 ILE A N 1
ATOM 669 C CA . ILE A 1 84 ? 10.648 0.541 -5.446 1.00 98.56 84 ILE A CA 1
ATOM 670 C C . ILE A 1 84 ? 10.732 -0.060 -6.853 1.00 98.56 84 ILE A C 1
ATOM 672 O O . ILE A 1 84 ? 11.834 -0.269 -7.363 1.00 98.56 84 ILE A O 1
ATOM 676 N N . ALA A 1 85 ? 9.587 -0.270 -7.508 1.00 98.56 85 ALA A N 1
ATOM 677 C CA . ALA A 1 85 ? 9.526 -0.770 -8.879 1.00 98.56 85 ALA A CA 1
ATOM 678 C C . ALA A 1 85 ? 10.298 0.136 -9.855 1.00 98.56 85 ALA A C 1
ATOM 680 O O . ALA A 1 85 ? 11.188 -0.329 -10.568 1.00 98.56 85 ALA A O 1
ATOM 681 N N . LYS A 1 86 ? 10.055 1.455 -9.814 1.00 98.69 86 LYS A N 1
ATOM 682 C CA . LYS A 1 86 ? 10.780 2.422 -10.655 1.00 98.69 86 LYS A CA 1
ATOM 683 C C . LYS A 1 86 ? 12.284 2.418 -10.398 1.00 98.69 86 LYS A C 1
ATOM 685 O O . LYS A 1 86 ? 13.055 2.539 -11.345 1.00 98.69 86 LYS A O 1
ATOM 690 N N . LEU A 1 87 ? 12.714 2.307 -9.140 1.00 98.44 87 LEU A N 1
ATOM 691 C CA . LEU A 1 87 ? 14.138 2.259 -8.801 1.00 98.44 87 LEU A CA 1
ATOM 692 C C . LEU A 1 87 ? 14.811 1.022 -9.411 1.00 98.44 87 LEU A C 1
ATOM 694 O O . LEU A 1 87 ? 15.876 1.136 -10.011 1.00 98.44 87 LEU A O 1
ATOM 698 N N . ARG A 1 88 ? 14.160 -0.143 -9.331 1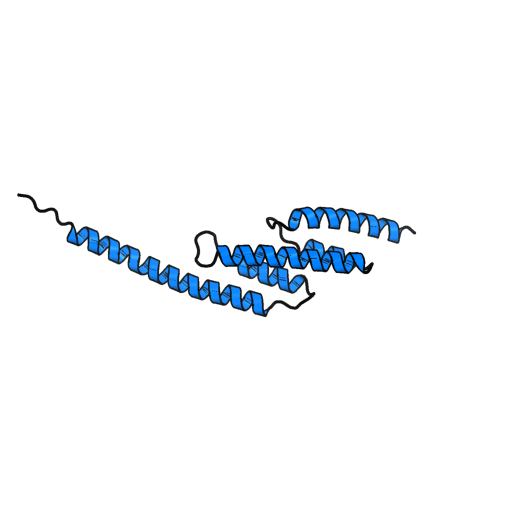.00 98.06 88 ARG A N 1
ATOM 699 C CA . ARG A 1 88 ? 14.642 -1.382 -9.960 1.00 98.06 88 ARG A CA 1
ATOM 700 C C . ARG A 1 88 ? 14.738 -1.240 -11.481 1.00 98.06 88 ARG A C 1
ATOM 702 O O . ARG A 1 88 ? 15.757 -1.616 -12.052 1.00 98.06 88 ARG A O 1
ATOM 709 N N . ALA A 1 89 ? 13.738 -0.628 -12.121 1.00 97.81 89 ALA A N 1
ATOM 710 C CA . ALA A 1 89 ? 13.757 -0.392 -13.566 1.00 97.81 89 ALA A CA 1
ATOM 711 C C . ALA A 1 89 ? 14.917 0.524 -13.981 1.00 97.81 89 ALA A C 1
ATOM 713 O O . ALA A 1 89 ? 15.633 0.214 -14.931 1.00 97.81 89 ALA A O 1
ATOM 714 N N . LYS A 1 90 ? 15.143 1.615 -13.233 1.00 97.25 90 LYS A N 1
ATOM 715 C CA . LYS A 1 90 ? 16.274 2.533 -13.449 1.00 97.25 90 LYS A CA 1
ATOM 716 C C . LYS A 1 90 ? 17.629 1.836 -13.328 1.00 97.25 90 LYS A C 1
ATOM 718 O O . LYS A 1 90 ? 18.537 2.156 -14.082 1.00 97.25 90 LYS A O 1
ATOM 723 N N . ASN A 1 91 ? 17.738 0.848 -12.444 1.00 96.62 91 ASN A N 1
ATOM 724 C CA . ASN A 1 91 ? 18.942 0.033 -12.269 1.00 96.62 91 ASN A CA 1
ATOM 725 C C . ASN A 1 91 ? 19.051 -1.114 -13.290 1.00 96.62 91 ASN A C 1
ATOM 727 O O . ASN A 1 91 ? 19.770 -2.078 -13.052 1.00 96.62 91 ASN A O 1
ATOM 731 N N . ASN A 1 92 ? 18.326 -1.038 -14.412 1.00 94.44 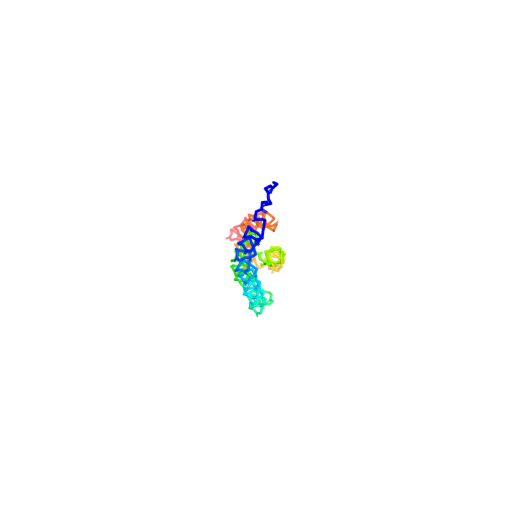92 ASN A N 1
ATOM 732 C CA . ASN A 1 92 ? 18.296 -2.043 -15.477 1.00 94.44 92 ASN A CA 1
ATOM 733 C C . ASN A 1 92 ? 17.711 -3.414 -15.067 1.00 94.44 92 ASN A C 1
ATOM 735 O O . ASN A 1 92 ? 17.691 -4.347 -15.871 1.00 94.44 92 ASN A O 1
ATOM 739 N N . ASN A 1 93 ? 17.151 -3.526 -13.859 1.00 96.25 93 ASN A N 1
ATOM 740 C CA . ASN A 1 93 ? 16.559 -4.749 -13.318 1.00 96.25 93 ASN A CA 1
ATOM 741 C C . ASN A 1 93 ? 15.064 -4.822 -13.661 1.00 96.25 93 ASN A C 1
ATOM 743 O O . ASN A 1 93 ? 14.205 -4.793 -12.778 1.00 96.25 93 ASN A O 1
ATOM 747 N N . LEU A 1 94 ? 14.741 -4.899 -14.958 1.00 96.31 94 LEU A N 1
ATOM 748 C CA . LEU A 1 94 ? 13.352 -4.862 -15.439 1.00 96.31 94 LEU A CA 1
ATOM 749 C C . LEU A 1 94 ? 12.490 -6.011 -14.895 1.00 96.31 94 LEU A C 1
ATOM 751 O O . LEU A 1 94 ? 11.329 -5.782 -14.575 1.00 96.31 94 LEU A O 1
ATOM 755 N N . SER A 1 95 ? 13.043 -7.219 -14.742 1.00 97.06 95 SER A N 1
ATOM 756 C CA . SER A 1 95 ? 12.300 -8.357 -14.176 1.00 97.06 95 SER A CA 1
ATOM 757 C C . SER A 1 95 ? 11.821 -8.061 -12.751 1.00 97.06 95 SER A C 1
ATOM 759 O O . SER A 1 95 ? 10.637 -8.180 -12.453 1.00 97.06 95 SER A O 1
ATOM 761 N N . GLU A 1 96 ? 12.723 -7.574 -11.896 1.00 97.50 96 GLU A N 1
ATOM 762 C CA . GLU A 1 96 ? 12.409 -7.201 -10.513 1.00 97.50 96 GLU A CA 1
ATOM 763 C C . GLU A 1 96 ? 11.506 -5.969 -10.418 1.00 97.50 96 GLU A C 1
ATOM 765 O O . GLU A 1 96 ? 10.731 -5.835 -9.467 1.00 97.50 96 GLU A O 1
ATOM 770 N N . ALA A 1 97 ? 11.615 -5.045 -11.375 1.00 98.19 97 ALA A N 1
ATOM 771 C CA . ALA A 1 97 ? 10.738 -3.885 -11.467 1.00 98.19 97 ALA A CA 1
ATOM 772 C C . ALA A 1 97 ? 9.297 -4.288 -11.774 1.00 98.19 97 ALA A C 1
ATOM 774 O O . ALA A 1 97 ? 8.382 -3.788 -11.126 1.00 98.19 97 ALA A O 1
ATOM 775 N N . ILE A 1 98 ? 9.109 -5.213 -12.720 1.00 98.44 98 ILE A N 1
ATOM 776 C CA . ILE A 1 98 ? 7.794 -5.740 -13.086 1.00 98.44 98 ILE A CA 1
ATOM 777 C C . ILE A 1 98 ? 7.164 -6.448 -11.887 1.00 98.44 98 ILE A C 1
ATOM 779 O O . ILE A 1 98 ? 6.059 -6.084 -11.500 1.00 98.44 98 ILE A O 1
ATOM 783 N N . LEU A 1 99 ? 7.897 -7.357 -11.233 1.00 98.12 99 LEU A N 1
ATOM 784 C CA . LEU A 1 99 ? 7.398 -8.059 -10.046 1.00 98.12 99 LEU A CA 1
ATOM 785 C C . LEU A 1 99 ? 6.977 -7.092 -8.934 1.00 98.12 99 LEU A C 1
ATOM 787 O O . LEU A 1 99 ? 5.923 -7.267 -8.339 1.00 98.12 99 LEU A O 1
ATOM 791 N N . ALA A 1 100 ? 7.763 -6.046 -8.661 1.00 98.06 100 ALA A N 1
ATOM 792 C CA . ALA A 1 100 ? 7.385 -5.042 -7.666 1.00 98.06 100 ALA A CA 1
ATOM 793 C C . ALA A 1 100 ? 6.193 -4.180 -8.116 1.00 98.06 100 ALA A C 1
ATOM 795 O O . ALA A 1 100 ? 5.343 -3.848 -7.296 1.00 98.06 100 ALA A O 1
ATOM 796 N N . GLY A 1 101 ? 6.126 -3.800 -9.395 1.00 98.19 101 GLY A N 1
ATOM 797 C CA . GLY A 1 101 ? 5.050 -2.968 -9.936 1.00 98.19 101 GLY A CA 1
ATOM 798 C C . GLY A 1 101 ? 3.698 -3.680 -9.949 1.00 98.19 101 GLY A C 1
ATOM 799 O O . GLY A 1 101 ? 2.678 -3.043 -9.708 1.00 98.19 101 GLY A O 1
ATOM 800 N N . GLU A 1 102 ? 3.684 -4.999 -10.155 1.00 98.38 102 GLU A N 1
ATOM 801 C CA . GLU A 1 102 ? 2.468 -5.825 -10.098 1.00 98.38 102 GLU A CA 1
ATOM 802 C C . GLU A 1 102 ? 1.857 -5.896 -8.690 1.00 98.38 102 GLU A C 1
ATOM 804 O O . GLU A 1 102 ? 0.675 -6.195 -8.552 1.00 98.38 102 GLU A O 1
ATOM 809 N N . LEU A 1 103 ? 2.625 -5.557 -7.647 1.00 98.50 103 LEU A N 1
ATOM 810 C CA . LEU A 1 103 ? 2.130 -5.486 -6.270 1.00 98.50 103 LEU A CA 1
ATOM 811 C C . LEU A 1 103 ? 1.432 -4.162 -5.943 1.00 98.50 103 LEU A C 1
ATOM 813 O O . LEU A 1 103 ? 0.938 -4.009 -4.826 1.00 98.50 103 LEU A O 1
ATOM 817 N N . VAL A 1 104 ? 1.414 -3.183 -6.856 1.00 98.56 104 VAL A N 1
ATOM 818 C CA . VAL A 1 104 ? 0.668 -1.939 -6.634 1.00 98.56 104 VAL A CA 1
ATOM 819 C C . VAL A 1 104 ? -0.828 -2.276 -6.636 1.00 98.56 104 VAL A C 1
ATOM 821 O O . VAL A 1 104 ? -1.342 -2.709 -7.668 1.00 98.56 104 VAL A O 1
ATOM 824 N N . PRO A 1 105 ? -1.542 -2.082 -5.512 1.00 97.88 105 PRO A N 1
ATOM 825 C CA . PRO A 1 105 ? -2.933 -2.492 -5.417 1.00 97.88 105 PRO A CA 1
ATOM 826 C C . PRO A 1 105 ? -3.842 -1.641 -6.303 1.00 97.88 105 PRO A C 1
ATOM 828 O O . PRO A 1 105 ? -3.651 -0.427 -6.435 1.00 97.88 105 PRO A O 1
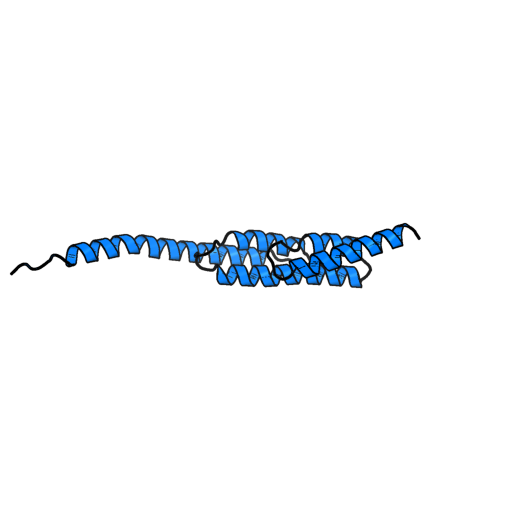ATOM 831 N N . ASP A 1 106 ? -4.885 -2.272 -6.830 1.00 97.00 106 ASP A N 1
ATOM 832 C CA . ASP A 1 106 ? -6.009 -1.605 -7.478 1.00 97.00 106 ASP A CA 1
ATOM 833 C C . ASP A 1 106 ? -6.709 -0.621 -6.521 1.00 97.00 106 ASP A C 1
ATOM 835 O O . ASP A 1 106 ? -6.584 -0.711 -5.296 1.00 97.00 106 ASP A O 1
ATOM 839 N N . GLY A 1 107 ? -7.411 0.367 -7.076 1.00 94.50 107 GLY A N 1
ATOM 840 C CA . GLY A 1 107 ? -8.125 1.371 -6.278 1.00 94.50 107 GLY A CA 1
ATOM 841 C C . GLY A 1 107 ? -7.222 2.321 -5.481 1.00 94.50 107 GLY A C 1
ATOM 842 O O . GLY A 1 107 ? -7.723 3.108 -4.682 1.00 94.50 107 GLY A O 1
ATOM 843 N N . THR A 1 108 ? -5.901 2.277 -5.685 1.00 97.31 108 THR A N 1
ATOM 844 C CA . THR A 1 108 ? -4.956 3.229 -5.087 1.00 97.31 108 THR A CA 1
ATOM 845 C C . THR A 1 108 ? -4.522 4.289 -6.100 1.00 97.31 108 THR A C 1
ATOM 847 O O . THR A 1 108 ? -4.460 3.999 -7.298 1.00 97.31 108 THR A O 1
ATOM 850 N N . PRO A 1 109 ? -4.149 5.506 -5.658 1.00 96.31 109 PRO A N 1
ATOM 851 C CA . PRO A 1 109 ? -3.703 6.561 -6.572 1.00 96.31 109 PRO A CA 1
ATOM 852 C C . PRO A 1 109 ? -2.490 6.177 -7.434 1.00 96.31 109 PRO A C 1
ATOM 854 O O . PRO A 1 109 ? -2.339 6.672 -8.548 1.00 96.31 109 PRO A O 1
ATOM 857 N N . ALA A 1 110 ? -1.631 5.278 -6.945 1.00 97.38 110 ALA A N 1
ATOM 858 C CA . ALA A 1 110 ? -0.445 4.821 -7.667 1.00 97.38 110 ALA A CA 1
ATOM 859 C C . ALA A 1 110 ? -0.760 3.844 -8.815 1.00 97.38 110 ALA A C 1
ATOM 861 O O . ALA A 1 110 ? 0.086 3.647 -9.688 1.00 97.38 110 ALA A O 1
ATOM 862 N N . TYR A 1 111 ? -1.943 3.219 -8.816 1.00 98.56 111 TYR A N 1
ATOM 863 C CA . TYR A 1 111 ? -2.252 2.090 -9.694 1.00 98.56 111 TYR A CA 1
ATOM 864 C C . TYR A 1 111 ? -2.138 2.437 -11.180 1.00 98.56 111 TYR A C 1
ATOM 866 O O . TYR A 1 111 ? -1.459 1.725 -11.914 1.00 98.56 111 TYR A O 1
ATOM 874 N N . GLY A 1 112 ? -2.736 3.552 -11.618 1.00 98.38 112 GLY A N 1
ATOM 875 C CA . GLY A 1 112 ? -2.721 3.951 -13.031 1.00 98.38 112 GLY A CA 1
ATOM 876 C C . GLY A 1 112 ? -1.300 4.112 -13.576 1.00 98.38 112 GLY A C 1
ATOM 877 O O . GLY A 1 112 ? -0.916 3.441 -14.532 1.00 98.38 112 GLY A O 1
ATOM 878 N N . ALA A 1 113 ? -0.478 4.908 -12.887 1.00 98.38 113 ALA A N 1
ATOM 879 C CA . ALA A 1 113 ? 0.918 5.122 -13.266 1.00 98.38 113 ALA A CA 1
ATOM 880 C C . ALA A 1 113 ? 1.756 3.829 -13.206 1.00 98.38 113 ALA A C 1
ATOM 882 O O . ALA A 1 113 ? 2.687 3.649 -13.993 1.00 98.38 113 ALA A O 1
ATOM 883 N N . ALA A 1 114 ? 1.434 2.915 -12.285 1.00 98.50 114 ALA A N 1
ATOM 884 C CA . ALA A 1 114 ? 2.088 1.615 -12.215 1.00 98.50 114 ALA A CA 1
ATOM 885 C C . ALA A 1 114 ? 1.757 0.736 -13.428 1.00 98.50 114 ALA A C 1
ATOM 887 O O . ALA A 1 114 ? 2.670 0.142 -13.999 1.00 98.50 114 ALA A O 1
ATOM 888 N N . GLN A 1 115 ? 0.493 0.685 -13.858 1.00 98.69 115 GLN A N 1
ATOM 889 C CA . GLN A 1 115 ? 0.084 -0.096 -15.030 1.00 98.69 115 GLN A CA 1
ATOM 890 C C . GLN A 1 115 ? 0.733 0.411 -16.323 1.00 98.69 115 GLN A C 1
ATOM 892 O O . GLN A 1 115 ? 1.220 -0.394 -17.119 1.00 98.69 115 GLN A O 1
ATOM 897 N N . GLU A 1 116 ? 0.812 1.731 -16.506 1.00 98.62 116 GLU A N 1
ATOM 898 C CA . GLU A 1 116 ? 1.517 2.339 -17.642 1.00 98.62 116 GLU A CA 1
ATOM 899 C C . GLU A 1 116 ? 2.995 1.926 -17.667 1.00 98.62 116 GLU A C 1
ATOM 901 O O . GLU A 1 116 ? 3.489 1.385 -18.659 1.00 98.62 116 GLU A O 1
ATOM 906 N N . ALA A 1 117 ? 3.688 2.077 -16.535 1.00 98.31 117 ALA A N 1
ATOM 907 C CA . ALA A 1 117 ? 5.092 1.701 -16.420 1.00 98.31 117 ALA A CA 1
ATOM 908 C C . ALA A 1 117 ? 5.323 0.196 -16.653 1.00 98.31 117 ALA A C 1
ATOM 910 O O . ALA A 1 117 ? 6.287 -0.190 -17.317 1.00 98.31 117 ALA A O 1
ATOM 911 N N . LEU A 1 118 ? 4.430 -0.664 -16.150 1.00 98.56 118 LEU A N 1
ATOM 912 C CA . LEU A 1 118 ? 4.483 -2.109 -16.374 1.00 98.56 118 LEU A CA 1
ATOM 913 C C . LEU A 1 118 ? 4.365 -2.463 -17.858 1.00 98.56 118 LEU A C 1
ATOM 915 O O . LEU A 1 118 ? 5.112 -3.323 -18.334 1.00 98.56 118 LEU A O 1
ATOM 919 N N . ALA A 1 119 ? 3.458 -1.816 -18.593 1.00 98.25 119 ALA A N 1
ATOM 920 C CA . ALA A 1 119 ? 3.301 -2.039 -20.027 1.00 98.25 119 ALA A CA 1
ATOM 921 C C . ALA A 1 119 ? 4.589 -1.692 -20.791 1.00 98.25 119 ALA A C 1
ATOM 923 O O . ALA A 1 119 ? 5.037 -2.464 -21.646 1.00 98.25 119 ALA A O 1
ATOM 924 N N . ASP A 1 120 ? 5.228 -0.579 -20.436 1.00 97.94 120 ASP A N 1
ATOM 925 C CA . ASP A 1 120 ? 6.478 -0.142 -21.055 1.00 97.94 120 ASP A CA 1
ATOM 926 C C . ASP A 1 120 ? 7.651 -1.064 -20.717 1.00 97.94 120 ASP A C 1
ATOM 928 O O . ASP A 1 120 ? 8.401 -1.472 -21.608 1.00 97.94 120 ASP A O 1
ATOM 932 N N . TRP A 1 121 ? 7.808 -1.457 -19.451 1.00 97.88 121 TRP A N 1
ATOM 933 C CA . TRP A 1 121 ? 8.883 -2.361 -19.035 1.00 97.88 121 TRP A CA 1
ATOM 934 C C . TRP A 1 121 ? 8.745 -3.749 -19.658 1.00 97.88 121 TRP A C 1
ATOM 936 O O . TRP A 1 121 ? 9.751 -4.328 -20.077 1.00 97.88 121 TRP A O 1
ATOM 946 N N . LYS A 1 122 ? 7.516 -4.270 -19.785 1.00 96.62 122 LYS A N 1
ATOM 947 C CA . LYS A 1 122 ? 7.248 -5.548 -20.464 1.00 96.62 122 LYS A CA 1
ATOM 948 C C . LYS A 1 122 ? 7.672 -5.492 -21.936 1.00 96.62 122 LYS A C 1
ATOM 950 O O . LYS A 1 122 ? 8.351 -6.408 -22.398 1.00 96.62 122 LYS A O 1
ATOM 955 N N . LYS A 1 123 ? 7.375 -4.399 -22.651 1.00 96.44 123 LYS A N 1
ATOM 956 C CA . LYS A 1 123 ? 7.848 -4.182 -24.034 1.00 96.44 123 LYS A CA 1
ATOM 957 C C . LYS A 1 123 ? 9.377 -4.123 -24.113 1.00 96.44 123 LYS A C 1
ATOM 959 O O . LYS A 1 123 ? 9.979 -4.835 -24.912 1.00 96.44 123 LYS A O 1
ATOM 964 N N . GLN A 1 124 ? 10.018 -3.335 -23.248 1.00 94.44 124 GLN A N 1
ATOM 965 C CA . GLN A 1 124 ? 11.481 -3.204 -23.218 1.00 94.44 124 GLN A CA 1
ATOM 966 C C . GLN A 1 124 ? 12.185 -4.541 -22.941 1.00 94.44 124 GLN A C 1
ATOM 968 O O . GLN A 1 124 ? 13.196 -4.857 -23.570 1.00 94.44 124 GLN A O 1
ATOM 973 N N . GLN A 1 125 ? 11.647 -5.345 -22.019 1.00 93.06 125 GLN A N 1
ATOM 974 C CA . GLN A 1 125 ? 12.186 -6.665 -21.701 1.00 93.06 125 GLN A CA 1
ATOM 975 C C . GLN A 1 125 ? 12.078 -7.626 -22.897 1.00 93.06 125 GLN A C 1
ATOM 977 O O . GLN A 1 125 ? 13.002 -8.400 -23.136 1.00 93.06 125 GLN A O 1
ATOM 982 N N . GLN A 1 126 ? 10.986 -7.569 -23.667 1.00 90.50 126 GLN A N 1
ATOM 983 C CA . GLN A 1 126 ? 10.820 -8.384 -24.875 1.00 90.50 126 GLN A CA 1
ATOM 984 C C . GLN A 1 126 ? 11.822 -8.005 -25.970 1.00 90.50 126 GLN A C 1
ATOM 986 O O . GLN A 1 126 ? 12.408 -8.899 -26.573 1.00 90.50 126 GLN A O 1
ATOM 991 N N . THR A 1 127 ? 12.061 -6.711 -26.200 1.00 89.62 127 THR A N 1
ATOM 992 C CA . THR A 1 127 ? 13.062 -6.256 -27.179 1.00 89.62 127 THR A CA 1
ATOM 993 C C . THR A 1 127 ? 14.468 -6.708 -26.790 1.00 89.62 127 THR A C 1
ATOM 995 O O . THR A 1 127 ? 15.200 -7.210 -27.633 1.00 89.62 127 THR A O 1
ATOM 998 N N . LYS A 1 128 ? 14.829 -6.622 -25.502 1.00 81.75 128 LYS A N 1
ATOM 999 C CA . LYS A 1 128 ? 16.136 -7.086 -25.006 1.00 81.75 128 LYS A CA 1
ATOM 1000 C C . LYS A 1 128 ? 16.361 -8.589 -25.139 1.00 81.75 128 LYS A C 1
ATOM 1002 O O . LYS A 1 128 ? 17.500 -9.002 -25.244 1.00 81.75 128 LYS A O 1
ATOM 1007 N N . LYS A 1 129 ? 15.304 -9.405 -25.095 1.00 76.69 129 LYS A N 1
ATOM 1008 C CA . LYS A 1 129 ? 15.413 -10.862 -25.278 1.00 76.69 129 LYS A CA 1
ATOM 1009 C C . LYS A 1 129 ? 15.579 -11.277 -26.744 1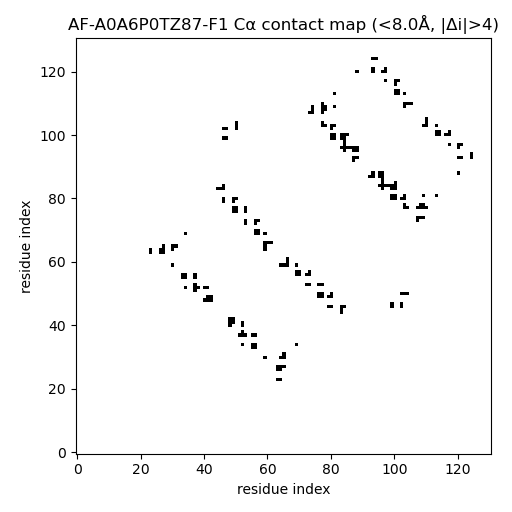.00 76.69 129 LYS A C 1
ATOM 1011 O O . LYS A 1 129 ? 15.891 -12.434 -26.996 1.00 76.69 129 LYS A O 1
ATOM 1016 N N . LYS A 1 130 ? 15.287 -10.379 -27.692 1.00 71.94 130 LYS A N 1
ATOM 1017 C CA . LYS A 1 130 ? 15.345 -10.639 -29.140 1.00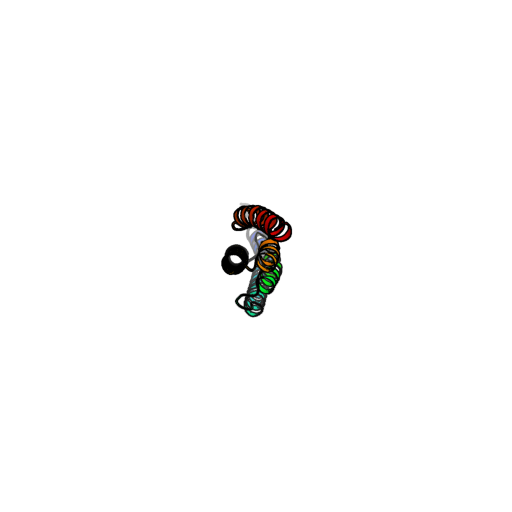 71.94 130 LYS A CA 1
ATOM 1018 C C . LYS A 1 130 ? 16.659 -10.193 -29.793 1.00 71.94 130 LYS A C 1
ATOM 1020 O O . LYS A 1 130 ? 16.870 -10.537 -30.951 1.00 71.94 130 LYS A O 1
ATOM 1025 N N . ASN A 1 131 ? 17.489 -9.448 -29.066 1.00 55.38 131 ASN A N 1
ATOM 1026 C CA . ASN A 1 131 ? 18.803 -8.962 -29.489 1.00 55.38 131 ASN A CA 1
ATOM 1027 C C . ASN A 1 131 ? 19.900 -9.725 -28.749 1.00 55.38 131 ASN A C 1
ATOM 1029 O O . ASN A 1 131 ? 20.988 -9.871 -29.339 1.00 55.38 131 ASN A O 1
#

Secondary structure (DSSP, 8-state):
-----HHHHHHHHHHHHHHHHHHHHHHHHHHHHHHHHHHHT--TT-HHHHHHHHHHHTTS-TTSTTHHHHHHHHHHHHHHHHHHHHHHHHTT-HHHHHHHHTTSPTTSTTHHHHHHHHHHHHHHHHHHHH-

pLDDT: mean 90.23, std 13.18, range [38.41, 98.75]

Nearest PDB structures (foldseek):
  3qky-assembly1_A  TM=5.785E-01  e=5.451E-01  Rhodothermus marinus DSM 4252
  8gaa-assembly1_K  TM=3.381E-01  e=5.756E-01  synthetic construct
  8auw-assembly1_D  TM=3.129E-01  e=9.766E+00  Homo sapiens

Mean predicted aligned error: 6.95 Å